Protein AF-A0A448WTN7-F1 (afdb_monomer_lite)

Structure (mmCIF, N/CA/C/O backbone):
data_AF-A0A448WTN7-F1
#
_entry.id   AF-A0A448WTN7-F1
#
loop_
_atom_site.group_PDB
_atom_site.id
_atom_site.type_symbol
_atom_site.label_atom_id
_atom_site.label_alt_id
_atom_site.label_comp_id
_atom_site.label_asym_id
_atom_site.label_entity_id
_atom_site.label_seq_id
_atom_site.pdbx_PDB_ins_code
_atom_site.Cartn_x
_atom_site.Cartn_y
_atom_site.Cartn_z
_atom_site.occupancy
_atom_site.B_iso_or_equiv
_atom_site.auth_seq_id
_atom_site.auth_comp_id
_atom_site.auth_asym_id
_atom_site.auth_atom_id
_atom_site.pdbx_PDB_model_num
ATOM 1 N N . MET A 1 1 ? -4.088 -5.164 -0.559 1.00 61.44 1 MET A N 1
ATOM 2 C CA . MET A 1 1 ? -3.353 -6.129 -1.412 1.00 61.44 1 MET A CA 1
ATOM 3 C C . MET A 1 1 ? -2.282 -6.803 -0.565 1.00 61.44 1 MET A C 1
ATOM 5 O O . MET A 1 1 ? -1.809 -6.174 0.374 1.00 61.44 1 MET A O 1
ATOM 9 N N . PRO A 1 2 ? -1.869 -8.048 -0.845 1.00 78.38 2 PRO A N 1
ATOM 10 C CA . PRO A 1 2 ? -0.736 -8.632 -0.138 1.00 78.38 2 PRO A CA 1
ATOM 11 C C . PRO A 1 2 ? 0.503 -7.759 -0.367 1.00 78.38 2 PRO A C 1
ATOM 13 O O . PRO A 1 2 ? 0.844 -7.466 -1.514 1.00 78.38 2 PRO A O 1
ATOM 16 N N . ARG A 1 3 ? 1.190 -7.350 0.709 1.00 81.94 3 ARG A N 1
ATOM 17 C CA . ARG A 1 3 ? 2.454 -6.587 0.633 1.00 81.94 3 ARG A CA 1
ATOM 18 C C . ARG A 1 3 ? 3.444 -7.256 -0.332 1.00 81.94 3 ARG A C 1
ATOM 20 O O . ARG A 1 3 ? 4.124 -6.568 -1.085 1.00 81.94 3 ARG A O 1
ATOM 27 N N . ASN A 1 4 ? 3.445 -8.588 -0.357 1.00 89.75 4 ASN A N 1
ATOM 28 C CA . ASN A 1 4 ? 4.290 -9.412 -1.216 1.00 89.75 4 ASN A CA 1
ATOM 29 C C . ASN A 1 4 ? 4.108 -9.094 -2.705 1.00 89.75 4 ASN A C 1
ATOM 31 O O . ASN A 1 4 ? 5.099 -8.979 -3.413 1.00 89.75 4 ASN A O 1
ATOM 35 N N . THR A 1 5 ? 2.876 -8.874 -3.172 1.00 91.94 5 THR A N 1
ATOM 36 C CA . THR A 1 5 ? 2.601 -8.563 -4.583 1.00 91.94 5 THR A CA 1
ATOM 37 C C . THR A 1 5 ? 3.241 -7.240 -5.001 1.00 91.94 5 THR A C 1
ATOM 39 O O . THR A 1 5 ? 3.852 -7.163 -6.062 1.00 91.94 5 THR A O 1
ATOM 42 N N . ILE A 1 6 ? 3.160 -6.210 -4.152 1.00 93.62 6 ILE A N 1
ATOM 43 C CA . ILE A 1 6 ? 3.764 -4.895 -4.423 1.00 93.62 6 ILE A CA 1
ATOM 44 C C . ILE A 1 6 ? 5.293 -5.016 -4.475 1.00 93.62 6 ILE A C 1
ATOM 46 O O . ILE A 1 6 ? 5.925 -4.467 -5.374 1.00 93.62 6 ILE A O 1
ATOM 50 N N . THR A 1 7 ? 5.892 -5.776 -3.554 1.00 93.88 7 THR A N 1
ATOM 51 C CA . THR A 1 7 ? 7.342 -6.022 -3.550 1.00 93.88 7 THR A CA 1
ATOM 52 C C . THR A 1 7 ? 7.797 -6.789 -4.794 1.00 93.88 7 THR A C 1
ATOM 54 O O . THR A 1 7 ? 8.818 -6.440 -5.383 1.00 93.88 7 THR A O 1
ATOM 57 N N . SER A 1 8 ? 7.033 -7.793 -5.234 1.00 95.81 8 SER A N 1
ATOM 58 C CA . SER A 1 8 ? 7.327 -8.535 -6.465 1.00 95.81 8 SER A CA 1
ATOM 59 C C . SER A 1 8 ? 7.270 -7.643 -7.707 1.00 95.81 8 SER A C 1
ATOM 61 O O . SER A 1 8 ? 8.149 -7.744 -8.559 1.00 95.81 8 SER A O 1
ATOM 63 N N . ILE A 1 9 ? 6.285 -6.739 -7.796 1.00 94.62 9 ILE A N 1
ATOM 64 C CA . ILE A 1 9 ? 6.190 -5.763 -8.894 1.00 94.62 9 ILE A CA 1
ATOM 65 C C . ILE A 1 9 ? 7.417 -4.846 -8.897 1.00 94.62 9 ILE A C 1
ATOM 67 O O . ILE A 1 9 ? 8.039 -4.672 -9.942 1.00 94.62 9 ILE A O 1
ATOM 71 N N . ALA A 1 10 ? 7.811 -4.310 -7.740 1.00 95.31 10 ALA A N 1
ATOM 72 C CA . ALA A 1 10 ? 8.980 -3.438 -7.637 1.00 95.31 10 ALA A CA 1
ATOM 73 C C . ALA A 1 10 ? 10.267 -4.130 -8.131 1.00 95.31 10 ALA A C 1
ATOM 75 O O . ALA A 1 10 ? 10.992 -3.573 -8.956 1.00 95.31 10 ALA A O 1
ATOM 76 N N . ALA A 1 11 ? 10.514 -5.370 -7.693 1.00 96.50 11 ALA A N 1
ATOM 77 C CA . ALA A 1 11 ? 11.683 -6.153 -8.106 1.00 96.50 11 ALA A CA 1
ATOM 78 C C . ALA A 1 11 ? 11.671 -6.492 -9.610 1.00 96.50 11 ALA A C 1
ATOM 80 O O . ALA A 1 11 ? 12.708 -6.448 -10.283 1.00 96.50 11 ALA A O 1
ATOM 81 N N . PHE A 1 12 ? 10.490 -6.794 -10.158 1.00 96.62 12 PHE A N 1
ATOM 82 C CA . PHE A 1 12 ? 10.310 -7.007 -11.592 1.00 96.62 12 PHE A CA 1
ATOM 83 C C . PHE A 1 12 ? 10.661 -5.747 -12.392 1.00 96.62 12 PHE A C 1
ATOM 85 O O . PHE A 1 12 ? 11.457 -5.821 -13.326 1.00 96.62 12 PHE A O 1
ATOM 92 N N . LEU A 1 13 ? 10.129 -4.584 -11.999 1.00 97.12 13 LEU A N 1
ATOM 93 C CA . LEU A 1 13 ? 10.391 -3.311 -12.677 1.00 97.12 13 LEU A CA 1
ATOM 94 C C . LEU A 1 13 ? 11.858 -2.883 -12.579 1.00 97.12 13 LEU A C 1
ATOM 96 O O . LEU A 1 13 ? 12.387 -2.286 -13.513 1.00 97.12 13 LEU A O 1
ATOM 100 N N . GLU A 1 14 ? 12.535 -3.191 -11.474 1.00 97.06 14 GLU A N 1
ATOM 101 C CA . GLU A 1 14 ? 13.973 -2.955 -11.341 1.00 97.06 14 GLU A CA 1
ATOM 102 C C . GLU A 1 14 ? 14.776 -3.789 -12.348 1.00 97.06 14 G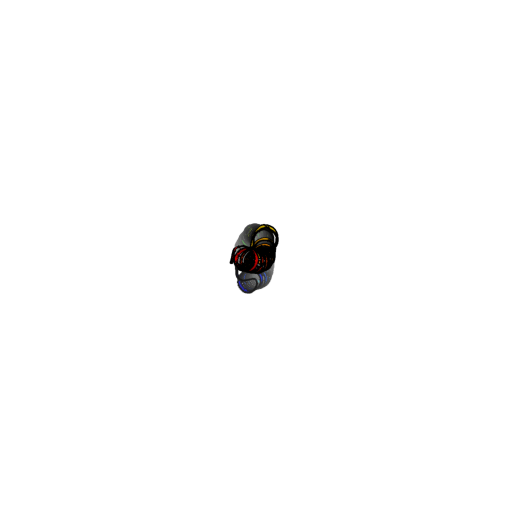LU A C 1
ATOM 104 O O . GLU A 1 14 ? 15.650 -3.270 -13.042 1.00 97.06 14 GLU A O 1
ATOM 109 N N . THR A 1 15 ? 14.447 -5.075 -12.468 1.00 97.75 15 THR A N 1
ATOM 110 C CA . THR A 1 15 ? 15.101 -5.980 -13.422 1.00 97.75 15 THR A CA 1
ATOM 111 C C . THR A 1 15 ? 14.796 -5.577 -14.865 1.00 97.75 15 THR A C 1
ATOM 113 O O . THR A 1 15 ? 15.692 -5.559 -15.707 1.00 97.75 15 THR A O 1
ATOM 116 N N . LEU A 1 16 ? 13.554 -5.182 -15.149 1.00 96.38 16 LEU A N 1
ATOM 117 C CA . LEU A 1 16 ? 13.144 -4.699 -16.464 1.00 96.38 16 LEU A CA 1
ATOM 118 C C . LEU A 1 16 ? 13.879 -3.411 -16.855 1.00 96.38 16 LEU A C 1
ATOM 120 O O . LEU A 1 16 ? 14.292 -3.277 -18.004 1.00 96.38 16 LEU A O 1
ATOM 124 N N . GLN A 1 17 ? 14.098 -2.492 -15.909 1.00 97.75 17 GLN A N 1
ATOM 125 C CA . GLN A 1 17 ? 14.881 -1.283 -16.164 1.00 97.75 17 GLN A CA 1
ATOM 126 C C . GLN A 1 17 ? 16.343 -1.615 -16.487 1.00 97.75 17 GLN A C 1
ATOM 128 O O . GLN A 1 17 ? 16.878 -1.071 -17.444 1.00 97.75 17 GLN A O 1
ATOM 133 N N . LYS A 1 18 ? 16.960 -2.574 -15.781 1.00 97.00 18 LYS A N 1
ATOM 134 C CA . LYS A 1 18 ? 18.320 -3.045 -16.113 1.00 97.00 18 LYS A CA 1
ATOM 135 C C . LYS A 1 18 ? 18.397 -3.580 -17.547 1.00 97.00 18 LYS A C 1
ATOM 137 O O . LYS A 1 18 ? 19.352 -3.292 -18.262 1.00 97.00 18 LYS A O 1
ATOM 142 N N . LEU A 1 19 ? 17.379 -4.322 -17.992 1.00 95.06 19 LEU A N 1
ATOM 143 C CA . LEU A 1 19 ? 17.287 -4.788 -19.382 1.00 95.06 19 LEU A CA 1
ATOM 144 C C . LEU A 1 19 ? 17.098 -3.630 -20.373 1.00 95.06 19 LEU A C 1
ATOM 146 O O . LEU A 1 19 ? 17.703 -3.644 -21.444 1.00 95.06 19 LEU A O 1
ATOM 150 N N . ALA A 1 20 ? 16.294 -2.626 -20.015 1.00 95.75 20 ALA A N 1
ATOM 151 C CA . ALA A 1 20 ? 16.097 -1.428 -20.828 1.00 95.75 20 ALA A CA 1
ATOM 152 C C . ALA A 1 20 ? 17.413 -0.660 -21.027 1.00 95.75 20 ALA A C 1
ATOM 154 O O . ALA A 1 20 ? 17.716 -0.243 -22.145 1.00 95.75 20 ALA A O 1
ATOM 155 N N . ASP A 1 21 ? 18.219 -0.542 -19.971 1.00 95.19 21 ASP A N 1
ATOM 156 C CA . ASP A 1 21 ? 19.516 0.135 -20.004 1.00 95.19 21 ASP A CA 1
ATOM 157 C C . ASP A 1 21 ? 20.520 -0.628 -20.888 1.00 95.19 21 ASP A C 1
ATOM 159 O O . ASP A 1 21 ? 21.212 -0.023 -21.708 1.00 95.19 21 ASP A O 1
ATOM 163 N N . ILE A 1 22 ? 20.545 -1.967 -20.812 1.00 94.81 22 ILE A N 1
ATOM 164 C CA . ILE A 1 22 ? 21.365 -2.810 -21.704 1.00 94.81 22 ILE A CA 1
ATOM 165 C C . ILE A 1 22 ? 20.945 -2.626 -23.168 1.00 94.81 22 ILE A C 1
ATOM 167 O O . ILE A 1 22 ? 21.799 -2.443 -24.036 1.00 94.81 22 ILE A O 1
ATOM 171 N N . ALA A 1 23 ? 19.639 -2.644 -23.453 1.00 93.25 23 ALA A N 1
ATOM 172 C CA . ALA A 1 23 ? 19.117 -2.437 -24.804 1.00 93.25 23 ALA A CA 1
ATOM 173 C C . ALA A 1 23 ? 19.443 -1.030 -25.336 1.00 93.25 23 ALA A C 1
ATOM 175 O O . ALA A 1 23 ? 19.744 -0.871 -26.518 1.00 93.25 23 ALA A O 1
ATOM 176 N N . HIS A 1 24 ? 19.438 -0.021 -24.461 1.00 91.38 24 HIS A N 1
ATOM 177 C CA . HIS A 1 24 ? 19.789 1.352 -24.808 1.00 91.38 24 HIS A CA 1
ATOM 178 C C . HIS A 1 24 ? 21.274 1.521 -25.167 1.00 91.38 24 HIS A C 1
ATOM 180 O O . HIS A 1 24 ? 21.595 2.274 -26.086 1.00 91.38 24 HIS A O 1
ATOM 186 N N . CYS A 1 25 ? 22.162 0.810 -24.465 1.00 88.06 25 CYS A N 1
ATOM 187 C CA . CYS A 1 25 ? 23.612 0.833 -24.683 1.00 88.06 25 CYS A CA 1
ATOM 188 C C . CYS A 1 25 ? 24.091 -0.089 -25.824 1.00 88.06 25 CYS A C 1
ATOM 190 O O . CYS A 1 25 ? 25.270 -0.056 -26.177 1.00 88.06 25 CYS A O 1
ATOM 192 N N . GLY A 1 26 ? 23.213 -0.929 -26.383 1.00 79.38 26 GLY A N 1
ATOM 193 C CA . GLY A 1 26 ? 23.532 -1.840 -27.485 1.00 79.38 26 GLY A CA 1
ATOM 194 C C . GLY A 1 26 ? 23.644 -1.157 -28.856 1.00 79.38 26 GLY A C 1
ATOM 195 O O . GLY A 1 26 ? 23.475 0.052 -29.006 1.00 79.38 26 GLY A O 1
ATOM 196 N N . HIS A 1 27 ? 23.914 -1.954 -29.895 1.00 77.44 27 HIS A N 1
ATOM 197 C CA . HIS A 1 27 ? 23.939 -1.511 -31.296 1.00 77.44 27 HIS A CA 1
ATOM 198 C C . HIS A 1 27 ? 22.644 -0.763 -31.681 1.00 77.44 27 HIS A C 1
ATOM 200 O O . HIS A 1 27 ? 21.572 -1.058 -31.147 1.00 77.44 27 HIS A O 1
ATOM 206 N N . SER A 1 28 ? 22.724 0.163 -32.645 1.00 73.25 28 SER A N 1
ATOM 207 C CA . SER A 1 28 ? 21.665 1.138 -32.982 1.00 73.25 28 SER A CA 1
ATOM 208 C C . SER A 1 28 ? 20.250 0.561 -33.147 1.00 73.25 28 SER A C 1
ATOM 210 O O . SER A 1 28 ? 19.285 1.246 -32.817 1.00 73.25 28 SER A O 1
ATOM 212 N N . GLY A 1 29 ? 20.110 -0.697 -33.579 1.00 84.38 29 GLY A N 1
ATOM 213 C CA . GLY A 1 29 ? 18.817 -1.374 -33.737 1.00 84.38 29 GLY A CA 1
ATOM 214 C C . GLY A 1 29 ? 18.029 -1.632 -32.442 1.00 84.38 29 GLY A C 1
ATOM 215 O O . GLY A 1 29 ? 16.813 -1.777 -32.507 1.00 84.38 29 GLY A O 1
ATOM 216 N N . LEU A 1 30 ? 18.674 -1.663 -31.268 1.00 90.19 30 LEU A N 1
ATOM 217 C CA . LEU A 1 30 ? 18.008 -1.923 -29.977 1.00 90.19 30 LEU A CA 1
ATOM 218 C C . LEU A 1 30 ? 17.748 -0.657 -29.149 1.00 90.19 30 LEU A C 1
ATOM 220 O O . LEU A 1 30 ? 16.998 -0.698 -28.171 1.00 90.19 30 LEU A O 1
ATOM 224 N N . LYS A 1 31 ? 18.310 0.485 -29.557 1.00 93.06 31 LYS A N 1
ATOM 225 C CA . LYS A 1 31 ? 18.234 1.731 -28.788 1.00 93.06 31 LYS A CA 1
ATOM 226 C C . LYS A 1 31 ? 16.795 2.206 -28.571 1.00 93.06 31 LYS A C 1
ATOM 228 O O . LYS A 1 31 ? 16.426 2.557 -27.450 1.00 93.06 31 LYS A O 1
ATOM 233 N N . GLU A 1 32 ? 15.975 2.180 -29.623 1.00 93.31 32 GLU A N 1
ATOM 234 C CA . GLU A 1 32 ? 14.557 2.573 -29.565 1.00 93.31 32 GLU A CA 1
ATOM 235 C C . GLU A 1 32 ? 13.718 1.625 -28.695 1.00 93.31 32 GLU A C 1
ATOM 237 O O . GLU A 1 32 ? 12.799 2.060 -27.990 1.00 93.31 32 GLU A O 1
ATOM 242 N N . LEU A 1 33 ? 14.073 0.335 -28.675 1.00 93.62 33 LEU A N 1
ATOM 243 C CA . LEU A 1 33 ? 13.466 -0.635 -27.768 1.00 93.62 33 LEU A CA 1
ATOM 244 C C . LEU A 1 33 ? 13.789 -0.279 -26.313 1.00 93.62 33 LEU A C 1
ATOM 246 O O . LEU A 1 33 ? 12.871 -0.179 -25.502 1.00 93.62 33 LEU A O 1
ATOM 250 N N . GLY A 1 34 ? 15.059 -0.004 -25.995 1.00 95.31 34 GLY A N 1
ATOM 251 C CA . GLY A 1 34 ? 15.476 0.424 -24.655 1.00 95.31 34 GLY A CA 1
ATOM 252 C C . GLY A 1 34 ? 14.753 1.691 -24.184 1.00 95.31 34 GLY A C 1
ATOM 253 O O . GLY A 1 34 ? 14.232 1.731 -23.071 1.00 95.31 34 GLY A O 1
ATOM 254 N N . ILE A 1 35 ? 14.614 2.699 -25.054 1.00 95.12 35 ILE A N 1
ATOM 255 C CA . ILE A 1 35 ? 13.853 3.928 -24.750 1.00 95.12 35 ILE A CA 1
ATOM 256 C C . ILE A 1 35 ? 12.384 3.602 -24.443 1.00 95.12 35 ILE A C 1
ATOM 258 O O . ILE A 1 35 ? 11.821 4.110 -23.468 1.00 95.12 35 ILE A O 1
ATOM 262 N N . SER A 1 36 ? 11.759 2.749 -25.255 1.00 96.31 36 SER A N 1
ATOM 263 C CA . SER A 1 36 ? 10.364 2.334 -25.070 1.00 96.31 36 SER A CA 1
ATOM 264 C C . SER A 1 36 ? 10.164 1.561 -23.763 1.00 96.31 36 SER A C 1
ATOM 266 O O . SER A 1 36 ? 9.205 1.818 -23.034 1.00 96.31 36 SER A O 1
ATOM 268 N N . MET A 1 37 ? 11.102 0.676 -23.420 1.00 96.12 37 MET A N 1
ATOM 269 C CA . MET A 1 37 ? 11.098 -0.069 -22.160 1.00 96.12 37 MET A CA 1
ATOM 270 C C . MET A 1 37 ? 11.263 0.855 -20.948 1.00 96.12 37 MET A C 1
ATOM 272 O O . MET A 1 37 ? 10.509 0.727 -19.989 1.00 96.12 37 MET A O 1
ATOM 276 N N . THR A 1 38 ? 12.160 1.844 -20.999 1.00 96.94 38 THR A N 1
ATOM 277 C CA . THR A 1 38 ? 12.313 2.835 -19.917 1.00 96.94 38 THR A CA 1
ATOM 278 C C . THR A 1 38 ? 11.029 3.640 -19.694 1.00 96.94 38 THR A C 1
ATOM 280 O O . THR A 1 38 ? 10.621 3.865 -18.552 1.00 96.94 38 THR A O 1
ATOM 283 N N . ARG A 1 39 ? 10.328 4.035 -20.769 1.00 97.25 39 ARG A N 1
ATOM 284 C CA . ARG A 1 39 ? 9.017 4.706 -20.657 1.00 97.25 39 ARG A CA 1
ATOM 285 C C . ARG A 1 39 ? 7.971 3.804 -20.000 1.00 97.25 39 ARG A C 1
ATOM 287 O O . ARG A 1 39 ? 7.210 4.277 -19.154 1.00 97.25 39 ARG A O 1
ATOM 294 N N . LEU A 1 40 ? 7.949 2.520 -20.362 1.00 96.38 40 LEU A N 1
ATOM 295 C CA . LEU A 1 40 ? 7.086 1.527 -19.724 1.00 96.38 40 LEU A CA 1
ATOM 296 C C . LEU A 1 40 ? 7.401 1.411 -18.225 1.00 96.38 40 LEU A C 1
ATOM 298 O O . LEU A 1 40 ? 6.492 1.549 -17.411 1.00 96.38 40 LEU A O 1
ATOM 302 N N . CYS A 1 41 ? 8.674 1.257 -17.850 1.00 97.06 41 CYS A N 1
ATOM 303 C CA . CYS A 1 41 ? 9.105 1.192 -16.452 1.00 97.06 41 CYS A CA 1
ATOM 304 C C . CYS A 1 41 ? 8.647 2.414 -15.646 1.00 97.06 41 CYS A C 1
ATOM 306 O O . CYS A 1 41 ? 8.130 2.263 -14.540 1.00 97.06 41 CYS A O 1
ATOM 308 N N . LEU A 1 42 ? 8.786 3.624 -16.195 1.00 96.06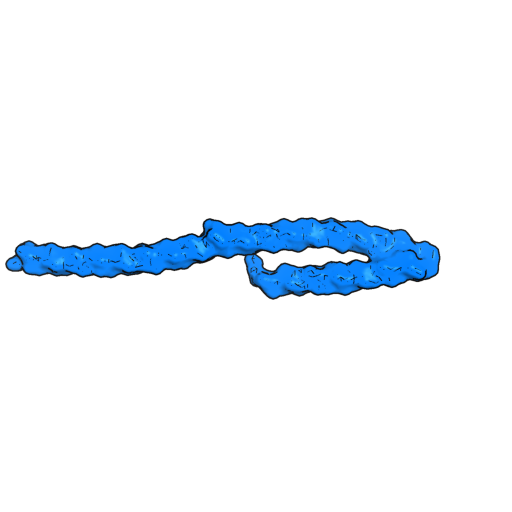 42 LEU A N 1
ATOM 309 C CA . LEU A 1 42 ? 8.350 4.849 -15.522 1.00 96.06 42 LEU A CA 1
ATOM 310 C C . LEU A 1 42 ? 6.831 4.865 -15.283 1.00 96.06 42 LEU A C 1
ATOM 312 O O . LEU A 1 42 ? 6.372 5.200 -14.188 1.00 96.06 42 LEU A O 1
ATOM 316 N N . ARG A 1 43 ? 6.046 4.459 -16.288 1.00 96.69 43 ARG A N 1
ATOM 317 C CA . ARG A 1 43 ? 4.584 4.356 -16.182 1.00 96.69 43 ARG A CA 1
ATOM 318 C C . ARG A 1 43 ? 4.167 3.340 -15.118 1.00 96.69 43 ARG A C 1
ATOM 320 O O . ARG A 1 43 ? 3.324 3.655 -14.273 1.00 96.69 43 ARG A O 1
ATOM 327 N N . GLU A 1 44 ? 4.767 2.153 -15.137 1.00 96.25 44 GLU A N 1
ATOM 328 C CA . GLU A 1 44 ? 4.446 1.077 -14.196 1.00 96.25 44 GLU A CA 1
ATOM 329 C C . GLU A 1 44 ? 4.887 1.406 -12.761 1.00 96.25 44 GLU A C 1
ATOM 331 O O . GLU A 1 44 ? 4.160 1.100 -11.819 1.00 96.25 44 GLU A O 1
ATOM 336 N N . ARG A 1 45 ? 5.990 2.144 -12.561 1.00 96.31 45 ARG A N 1
ATOM 337 C CA . ARG A 1 45 ? 6.370 2.684 -11.236 1.00 96.31 45 ARG A CA 1
ATOM 338 C C . ARG A 1 45 ? 5.338 3.669 -10.685 1.00 96.31 45 ARG A C 1
ATOM 340 O O . ARG A 1 45 ? 5.072 3.702 -9.481 1.00 96.31 45 ARG A O 1
ATOM 347 N N . GLY A 1 46 ? 4.711 4.457 -11.558 1.00 95.94 46 GLY A N 1
ATOM 348 C CA . GLY A 1 46 ? 3.589 5.312 -11.175 1.00 95.94 46 GLY A CA 1
ATOM 349 C C . GLY A 1 46 ? 2.377 4.500 -10.703 1.00 95.94 46 GLY A C 1
ATOM 350 O O . GLY A 1 46 ? 1.716 4.872 -9.732 1.00 95.94 46 GLY A O 1
ATOM 351 N N . PHE A 1 47 ? 2.093 3.372 -11.358 1.00 93.94 47 PHE A N 1
ATOM 352 C CA . PHE A 1 47 ? 1.048 2.441 -10.928 1.00 93.94 47 PHE A CA 1
ATOM 353 C C . PHE A 1 47 ? 1.392 1.748 -9.601 1.00 93.94 47 PHE A C 1
ATOM 355 O O . PHE A 1 47 ? 0.561 1.745 -8.693 1.00 93.94 47 PHE A O 1
ATOM 362 N N . GLU A 1 48 ? 2.624 1.256 -9.444 1.00 95.44 48 GLU A N 1
ATOM 363 C CA . GLU A 1 48 ? 3.126 0.666 -8.197 1.00 95.44 48 GLU A CA 1
ATOM 364 C C . GLU A 1 48 ? 2.970 1.636 -7.015 1.00 95.44 48 GLU A C 1
ATOM 366 O O . GLU A 1 48 ? 2.458 1.262 -5.961 1.00 95.44 48 GLU A O 1
ATOM 371 N N . THR A 1 49 ? 3.334 2.907 -7.206 1.00 95.88 49 THR A N 1
ATOM 372 C CA . THR A 1 49 ? 3.204 3.948 -6.174 1.00 95.88 49 THR A CA 1
ATOM 373 C C . THR A 1 49 ? 1.750 4.128 -5.734 1.00 95.88 49 THR A C 1
ATOM 375 O O . THR A 1 49 ? 1.461 4.161 -4.536 1.00 95.88 49 THR A O 1
ATOM 378 N N . ARG A 1 50 ? 0.808 4.184 -6.688 1.00 95.94 50 ARG A N 1
ATOM 379 C CA . ARG A 1 50 ? -0.630 4.274 -6.384 1.00 95.94 50 ARG A CA 1
ATOM 380 C C . ARG A 1 50 ? -1.139 3.040 -5.642 1.00 95.94 50 ARG A C 1
ATOM 382 O O . ARG A 1 50 ? -1.908 3.188 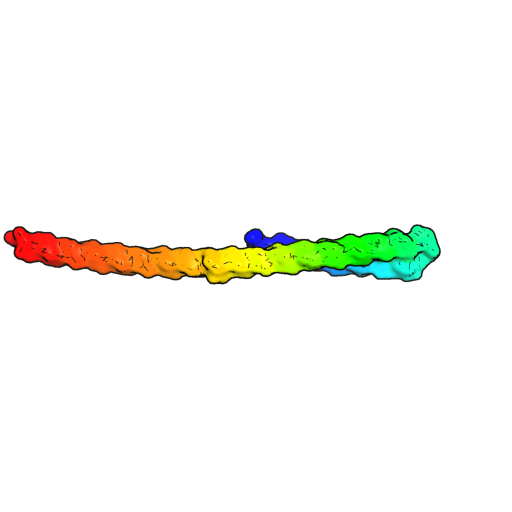-4.696 1.00 95.94 50 ARG A O 1
ATOM 389 N N . LEU A 1 51 ? -0.687 1.841 -6.016 1.00 95.06 51 LEU A N 1
ATOM 390 C CA . LEU A 1 51 ? -1.012 0.608 -5.290 1.00 95.06 51 LEU A CA 1
ATOM 391 C C . LEU A 1 51 ? -0.490 0.637 -3.853 1.00 95.06 51 LEU A C 1
ATOM 393 O O . LEU A 1 51 ? -1.196 0.230 -2.930 1.00 95.06 51 LEU A O 1
ATOM 397 N N . ARG A 1 52 ? 0.734 1.130 -3.657 1.00 95.19 52 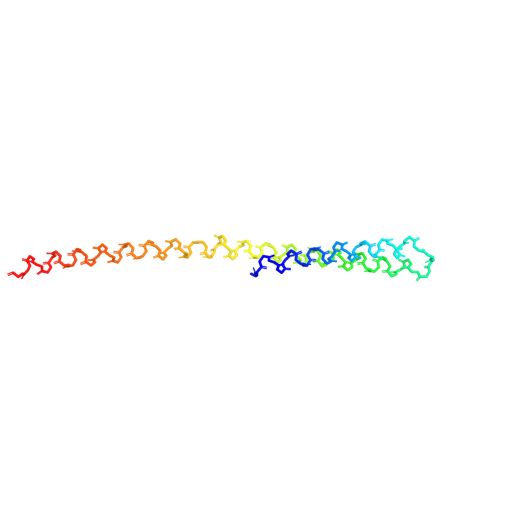ARG A N 1
ATOM 398 C CA . ARG A 1 52 ? 1.370 1.239 -2.343 1.00 95.19 52 ARG A CA 1
ATOM 399 C C . ARG A 1 52 ? 0.603 2.215 -1.441 1.00 95.19 52 ARG A C 1
ATOM 401 O O . ARG A 1 52 ? 0.288 1.856 -0.308 1.00 95.19 52 ARG A O 1
ATOM 408 N N . ALA A 1 53 ? 0.204 3.372 -1.973 1.00 96.06 53 ALA A N 1
ATOM 409 C CA . ALA A 1 53 ? -0.643 4.342 -1.273 1.00 96.06 53 ALA A CA 1
ATOM 410 C C . ALA A 1 53 ? -2.029 3.769 -0.931 1.00 96.06 53 ALA A C 1
ATOM 412 O O . ALA A 1 53 ? -2.455 3.828 0.220 1.00 96.06 53 ALA A O 1
ATOM 413 N N . PHE A 1 54 ? -2.702 3.140 -1.899 1.00 95.19 54 PHE A N 1
ATOM 414 C CA . PHE A 1 54 ? -3.989 2.477 -1.673 1.00 95.19 54 PHE A CA 1
ATOM 415 C C . PHE A 1 54 ? -3.903 1.410 -0.577 1.00 95.19 54 PHE A C 1
ATOM 417 O O . PHE A 1 54 ? -4.773 1.327 0.287 1.00 95.19 54 PHE A O 1
ATOM 424 N N . ASN A 1 55 ? -2.833 0.613 -0.577 1.00 94.75 55 ASN A N 1
ATOM 425 C CA . ASN A 1 55 ? -2.622 -0.400 0.445 1.00 94.75 55 ASN A CA 1
ATOM 426 C C . ASN A 1 55 ? -2.400 0.202 1.841 1.00 94.75 55 ASN A C 1
ATOM 428 O O . ASN A 1 55 ? -2.900 -0.362 2.812 1.00 94.75 55 ASN A O 1
ATOM 432 N N . SER A 1 56 ? -1.688 1.330 1.943 1.00 95.19 56 SER A N 1
ATOM 433 C CA . SER A 1 56 ? -1.545 2.063 3.211 1.00 95.19 56 SER A CA 1
ATOM 434 C C . SER A 1 56 ? -2.893 2.592 3.687 1.00 95.19 56 SER A C 1
ATOM 436 O O . SER A 1 56 ? -3.280 2.329 4.816 1.00 95.19 56 SER A O 1
ATOM 438 N N . HIS A 1 57 ? -3.673 3.237 2.813 1.00 96.25 57 HIS A N 1
ATOM 439 C CA . HIS A 1 57 ? -5.001 3.739 3.176 1.00 96.25 57 HIS A CA 1
ATOM 440 C C . HIS A 1 57 ? -5.954 2.625 3.626 1.00 96.25 57 HIS A C 1
ATOM 442 O O . HIS A 1 57 ? -6.699 2.813 4.581 1.00 96.25 57 HIS A O 1
ATOM 448 N N . LEU A 1 58 ? -5.919 1.453 2.985 1.00 95.50 58 LEU A N 1
ATOM 449 C CA . LEU A 1 58 ? -6.701 0.297 3.434 1.00 95.50 58 LEU A CA 1
ATOM 450 C C . LEU A 1 58 ? -6.250 -0.223 4.802 1.00 95.50 58 LEU A C 1
ATOM 452 O O . LEU A 1 58 ? -7.086 -0.605 5.616 1.00 95.50 58 LEU A O 1
ATOM 456 N N . SER A 1 59 ? -4.941 -0.272 5.047 1.00 94.81 59 SER A N 1
ATOM 457 C CA . SER A 1 59 ? -4.383 -0.706 6.329 1.00 94.81 59 SER A CA 1
ATOM 458 C C . SER A 1 59 ? -4.766 0.267 7.442 1.00 94.81 59 SER A C 1
ATOM 460 O O . SER A 1 59 ? -5.449 -0.100 8.398 1.00 94.81 59 SER A O 1
ATOM 462 N N . ASP A 1 60 ? -4.376 1.523 7.272 1.00 95.62 60 ASP A N 1
ATOM 463 C CA . ASP A 1 60 ? -4.341 2.512 8.343 1.00 95.62 60 ASP A CA 1
ATOM 464 C C . ASP A 1 60 ? -5.690 3.227 8.483 1.00 95.62 60 ASP A C 1
ATOM 466 O O . ASP A 1 60 ? -6.077 3.630 9.575 1.00 95.62 60 ASP A O 1
ATOM 470 N N . GLY A 1 61 ? -6.434 3.351 7.381 1.00 95.81 61 GLY A N 1
ATOM 471 C CA . GLY A 1 61 ? -7.744 3.998 7.348 1.00 95.81 61 GLY A CA 1
ATOM 472 C C . GLY A 1 61 ? -8.927 3.055 7.558 1.00 95.81 61 GLY A C 1
ATOM 473 O O . GLY A 1 61 ? -10.028 3.534 7.819 1.00 95.81 61 GLY A O 1
ATOM 474 N N . LEU A 1 62 ? -8.738 1.733 7.452 1.00 95.75 62 LEU A N 1
ATOM 475 C CA . LEU A 1 62 ? -9.837 0.772 7.588 1.00 95.75 62 LEU A CA 1
ATOM 476 C C . L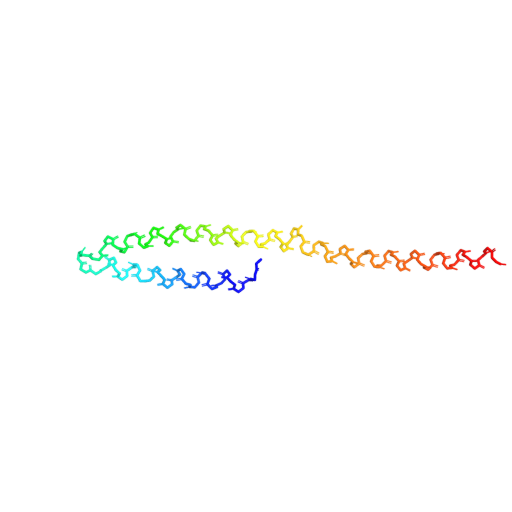EU A 1 62 ? -9.487 -0.432 8.462 1.00 95.75 62 LEU A C 1
ATOM 478 O O . LEU A 1 62 ? -10.165 -0.658 9.461 1.00 95.75 62 LEU A O 1
ATOM 482 N N . ALA A 1 63 ? -8.461 -1.210 8.110 1.00 96.19 63 ALA A N 1
ATOM 483 C CA . ALA A 1 63 ? -8.191 -2.485 8.774 1.00 96.19 63 ALA A CA 1
ATOM 484 C C . ALA A 1 63 ? -7.828 -2.315 10.257 1.00 96.19 63 ALA A C 1
ATOM 486 O O . ALA A 1 63 ? -8.416 -2.985 11.107 1.00 96.19 63 ALA A O 1
ATOM 487 N N . VAL A 1 64 ? -6.900 -1.405 10.566 1.00 96.62 64 VAL A N 1
ATOM 488 C CA . VAL A 1 64 ? -6.482 -1.112 11.945 1.00 96.62 64 VAL A CA 1
ATOM 489 C C . VAL A 1 64 ? -7.627 -0.485 12.756 1.00 96.62 64 VAL A C 1
ATOM 491 O O . VAL A 1 64 ? -7.998 -1.077 13.771 1.00 96.62 64 VAL A O 1
ATOM 494 N N . PRO A 1 65 ? -8.288 0.605 12.303 1.00 97.94 65 PRO A N 1
ATOM 495 C CA . PRO A 1 65 ? -9.419 1.177 13.034 1.00 97.94 65 PRO A CA 1
ATOM 496 C C . PRO A 1 65 ? -10.546 0.177 13.304 1.00 97.94 65 PRO A C 1
ATOM 498 O O . PRO A 1 65 ? -11.128 0.172 14.387 1.00 97.94 65 PRO A O 1
ATOM 501 N N . LEU A 1 66 ? -10.865 -0.687 12.336 1.00 98.06 66 LEU A N 1
ATOM 502 C CA . LEU A 1 66 ? -11.909 -1.694 12.507 1.00 98.06 66 LEU A CA 1
ATOM 503 C C . LEU A 1 66 ? -11.516 -2.743 13.554 1.00 98.06 66 LEU A C 1
ATOM 505 O O . LEU A 1 66 ? -12.353 -3.122 14.373 1.00 98.06 66 LEU A O 1
ATOM 509 N N . ALA A 1 67 ? -10.259 -3.196 13.556 1.00 97.56 67 ALA A N 1
ATOM 510 C CA . ALA A 1 67 ? -9.761 -4.134 14.558 1.00 97.56 67 ALA A CA 1
ATOM 511 C C . ALA A 1 67 ? -9.863 -3.550 15.978 1.00 97.56 67 ALA A C 1
ATOM 513 O O . ALA A 1 67 ? -10.361 -4.225 16.885 1.00 97.56 67 ALA A O 1
ATOM 514 N N . ASP A 1 68 ? -9.486 -2.282 16.149 1.00 98.06 68 ASP A N 1
ATOM 515 C CA . ASP A 1 68 ? -9.583 -1.579 17.431 1.00 98.06 68 ASP A CA 1
ATOM 516 C C . ASP A 1 68 ? -11.041 -1.442 17.891 1.00 98.06 68 ASP A C 1
ATOM 518 O O . ASP A 1 68 ? -11.374 -1.769 19.036 1.00 98.06 68 ASP A O 1
ATOM 522 N N . ARG A 1 69 ? -11.944 -1.049 16.980 1.00 98.25 69 ARG A N 1
ATOM 523 C CA . ARG A 1 69 ? -13.385 -0.949 17.267 1.00 98.25 69 ARG A CA 1
ATOM 524 C C . ARG A 1 69 ? -13.996 -2.282 17.678 1.00 98.25 69 ARG A C 1
ATOM 526 O O . ARG A 1 69 ? -14.809 -2.316 18.596 1.00 98.25 69 ARG A O 1
ATOM 533 N N . VAL A 1 70 ? -13.581 -3.393 17.071 1.00 98.31 70 VAL A N 1
ATOM 534 C CA . VAL A 1 70 ? -14.055 -4.730 17.467 1.00 98.31 70 VAL A CA 1
ATOM 535 C C . VAL A 1 70 ? -13.656 -5.064 18.908 1.00 98.31 70 VAL A C 1
ATOM 537 O O . VAL A 1 70 ? -14.457 -5.642 19.647 1.00 98.31 70 VAL A O 1
ATOM 540 N N . ILE A 1 71 ? -12.440 -4.710 19.332 1.00 98.06 71 ILE A N 1
ATOM 541 C CA . ILE A 1 71 ? -11.982 -4.930 20.713 1.00 98.06 71 ILE A CA 1
ATOM 542 C C . ILE A 1 71 ? -12.789 -4.066 21.688 1.00 98.06 71 ILE A C 1
ATOM 544 O O . ILE A 1 71 ? -13.240 -4.561 22.725 1.00 98.06 71 ILE A O 1
ATOM 548 N N . GLU A 1 72 ? -13.000 -2.797 21.344 1.00 98.31 72 GLU A N 1
ATOM 549 C CA . GLU A 1 72 ? -13.813 -1.869 22.128 1.00 98.31 72 GLU A CA 1
ATOM 550 C C . GLU A 1 72 ? -15.246 -2.389 22.293 1.00 98.31 72 GLU A C 1
ATOM 552 O O . GLU A 1 72 ? -15.723 -2.531 23.417 1.00 98.31 72 GLU A O 1
ATOM 557 N N . TRP A 1 73 ? -15.911 -2.770 21.200 1.00 98.38 73 TRP A N 1
ATOM 558 C CA . TRP A 1 73 ? -17.283 -3.279 21.240 1.00 98.38 73 TRP A CA 1
ATOM 559 C C . TRP A 1 73 ? -17.421 -4.551 22.067 1.00 98.38 73 TRP A C 1
ATOM 561 O O . TRP A 1 73 ? -18.386 -4.686 22.820 1.00 98.38 73 TRP A O 1
ATOM 571 N N . LYS A 1 74 ? -16.446 -5.466 21.998 1.00 98.31 74 LYS A N 1
ATOM 572 C CA . LYS A 1 74 ? -16.424 -6.655 22.866 1.00 98.31 74 LYS A CA 1
ATOM 573 C C . LYS A 1 74 ? -16.368 -6.277 24.345 1.00 98.31 74 LYS A C 1
ATOM 575 O O . LYS A 1 74 ? -17.075 -6.879 25.157 1.00 98.31 74 LYS A O 1
ATOM 580 N N . ARG A 1 75 ? -15.555 -5.275 24.700 1.00 98.12 75 ARG A N 1
ATOM 581 C CA . ARG A 1 75 ? -15.460 -4.768 26.076 1.00 98.12 75 ARG A CA 1
ATOM 582 C C . ARG A 1 75 ? -16.775 -4.131 26.520 1.00 98.12 75 ARG A C 1
ATOM 584 O O . ARG A 1 75 ? -17.276 -4.498 27.579 1.00 98.12 75 ARG A O 1
ATOM 591 N N . SER A 1 76 ? -17.344 -3.248 25.702 1.00 98.12 76 SER A N 1
ATOM 592 C CA . SER A 1 76 ? -18.608 -2.567 26.001 1.00 98.12 76 SER A CA 1
ATOM 593 C C . SER A 1 76 ? -19.762 -3.556 26.162 1.00 98.12 76 SER A C 1
ATOM 595 O O . SER A 1 76 ? -20.512 -3.469 27.128 1.00 98.12 76 SER A O 1
ATOM 597 N N . THR A 1 77 ? -19.852 -4.560 25.286 1.00 98.19 77 THR A N 1
ATOM 598 C CA . THR A 1 77 ? -20.868 -5.625 25.381 1.00 98.19 77 THR A CA 1
ATOM 599 C C . THR A 1 77 ? -20.718 -6.414 26.683 1.00 98.19 77 THR A C 1
ATOM 601 O O . THR A 1 77 ? -21.683 -6.592 27.418 1.00 98.19 77 THR A O 1
ATOM 604 N N . SER A 1 78 ? -19.486 -6.800 27.038 1.00 97.75 78 SER A N 1
ATOM 605 C CA . SER A 1 78 ? -19.213 -7.532 28.285 1.00 97.75 78 SER A CA 1
ATOM 606 C C . SER A 1 78 ? -19.551 -6.719 29.539 1.00 97.75 78 SER A C 1
ATOM 608 O O . SER A 1 78 ? -19.926 -7.283 30.567 1.00 97.75 78 SER A O 1
ATOM 610 N N . GLN A 1 79 ? -19.374 -5.396 29.490 1.00 97.50 79 GLN A N 1
ATOM 611 C CA . GLN A 1 79 ? -19.754 -4.504 30.581 1.00 97.50 79 GLN A CA 1
ATOM 612 C C . GLN A 1 79 ? -21.278 -4.423 30.719 1.00 97.50 79 GLN A C 1
ATOM 614 O O . GLN A 1 79 ? -21.786 -4.620 31.823 1.00 97.50 79 GLN A O 1
ATOM 619 N N . LEU A 1 80 ? -21.989 -4.208 29.609 1.00 97.62 80 LEU A N 1
ATOM 620 C CA . LEU A 1 80 ? -23.452 -4.174 29.586 1.00 97.62 80 LEU A CA 1
ATOM 621 C C . LEU A 1 80 ? -24.046 -5.472 30.147 1.00 97.62 80 LEU A C 1
ATOM 623 O O . LEU A 1 80 ? -24.910 -5.419 31.016 1.00 97.62 80 LEU A O 1
ATOM 627 N N . ASP A 1 81 ? -23.524 -6.638 29.757 1.00 97.31 81 ASP A N 1
ATOM 628 C CA . ASP A 1 81 ? -23.984 -7.934 30.279 1.00 97.31 81 ASP A CA 1
ATOM 629 C C . ASP A 1 81 ? -23.849 -8.051 31.808 1.00 97.31 81 ASP A C 1
ATOM 631 O O . ASP A 1 81 ? -24.722 -8.605 32.493 1.00 97.31 81 ASP A O 1
ATOM 635 N N . ARG A 1 82 ? -22.759 -7.516 32.374 1.00 97.19 82 ARG A N 1
ATOM 636 C CA . ARG A 1 82 ? -22.537 -7.494 33.829 1.00 97.19 82 ARG A CA 1
ATOM 637 C C . ARG A 1 82 ? -23.521 -6.564 34.528 1.00 97.19 82 ARG A C 1
ATOM 639 O O . ARG A 1 82 ? -24.065 -6.940 35.567 1.00 97.19 82 ARG A O 1
ATOM 646 N N . GLU A 1 83 ? -23.752 -5.380 33.968 1.00 96.50 83 GLU A N 1
ATOM 647 C CA . GLU A 1 83 ? -24.706 -4.400 34.493 1.00 96.50 83 GLU A CA 1
ATOM 648 C C . GLU A 1 83 ? -26.136 -4.955 34.455 1.00 96.50 83 GLU A C 1
ATOM 650 O O . GLU A 1 83 ? -26.792 -5.008 35.496 1.00 96.50 83 GLU A O 1
ATOM 655 N N . PHE A 1 84 ? -26.573 -5.510 33.320 1.00 95.44 84 PHE A N 1
ATOM 656 C CA . PHE A 1 84 ? -27.876 -6.169 33.194 1.00 95.44 84 PHE A CA 1
ATOM 657 C C . PHE A 1 84 ? -28.044 -7.327 34.181 1.00 95.44 84 PHE A C 1
ATOM 659 O O . PHE A 1 84 ? -29.091 -7.464 34.815 1.00 95.44 84 PHE A O 1
ATOM 666 N N . THR A 1 85 ? -27.012 -8.155 34.367 1.00 95.62 85 THR A N 1
ATOM 667 C CA . THR A 1 85 ? -27.059 -9.253 35.344 1.00 95.62 85 THR A CA 1
ATOM 668 C C . THR A 1 85 ? -27.210 -8.738 36.775 1.00 95.62 85 THR A C 1
ATOM 670 O O . THR A 1 85 ? -27.925 -9.353 37.569 1.00 95.62 85 THR A O 1
ATOM 673 N N . LYS A 1 86 ? -26.552 -7.624 37.112 1.00 94.44 86 LYS A N 1
ATOM 674 C CA . LYS A 1 86 ? -26.627 -7.000 38.436 1.00 94.44 86 LYS A CA 1
ATOM 675 C C . LYS A 1 86 ? -28.007 -6.400 38.698 1.00 94.44 86 LYS A C 1
ATOM 677 O O . LYS A 1 86 ? -28.565 -6.664 39.759 1.00 94.44 86 LYS A O 1
ATOM 682 N N . GLU A 1 87 ? -28.566 -5.655 37.745 1.00 92.38 87 GLU A N 1
ATOM 683 C CA . GLU A 1 87 ? -29.905 -5.067 37.891 1.00 92.38 87 GLU A CA 1
ATOM 684 C C . GLU A 1 87 ? -30.995 -6.140 37.948 1.00 92.38 87 GLU A C 1
ATOM 686 O O . GLU A 1 87 ? -31.848 -6.104 38.833 1.00 92.38 87 GLU A O 1
ATOM 691 N N . ARG A 1 88 ? -30.910 -7.181 37.107 1.00 86.38 88 ARG A N 1
ATOM 692 C CA . ARG A 1 88 ? -31.843 -8.318 37.160 1.00 86.38 88 ARG A CA 1
ATOM 693 C C . ARG A 1 88 ? -31.866 -8.997 38.531 1.00 86.38 88 ARG A C 1
ATOM 695 O O . ARG A 1 88 ? -32.923 -9.427 38.964 1.00 86.38 88 ARG A O 1
ATOM 702 N N . ARG A 1 89 ? -30.722 -9.101 39.217 1.00 88.19 89 ARG A N 1
ATOM 703 C CA . ARG A 1 89 ? -30.651 -9.681 40.571 1.00 88.19 89 ARG A CA 1
ATOM 704 C C . ARG A 1 89 ? -31.245 -8.787 41.659 1.00 88.19 89 ARG A C 1
ATOM 706 O O . ARG A 1 89 ? -31.573 -9.310 42.707 1.00 88.19 89 ARG A O 1
ATOM 713 N N . ARG A 1 90 ? -31.313 -7.469 41.453 1.00 87.75 90 ARG A N 1
ATOM 714 C CA . ARG A 1 90 ? -31.921 -6.526 42.410 1.00 87.75 90 ARG A CA 1
ATOM 715 C C . ARG A 1 90 ? -33.439 -6.451 42.276 1.00 87.75 90 ARG A C 1
ATOM 717 O O . ARG A 1 90 ? -34.107 -6.059 43.221 1.00 87.75 90 ARG A O 1
ATOM 724 N N . ALA A 1 91 ? -33.948 -6.757 41.086 1.00 80.25 91 ALA A N 1
ATOM 725 C CA . ALA A 1 91 ? -35.372 -6.765 40.774 1.00 80.25 91 ALA A CA 1
ATOM 726 C C . ALA A 1 91 ? -36.083 -8.082 41.157 1.00 80.25 91 ALA A C 1
ATOM 728 O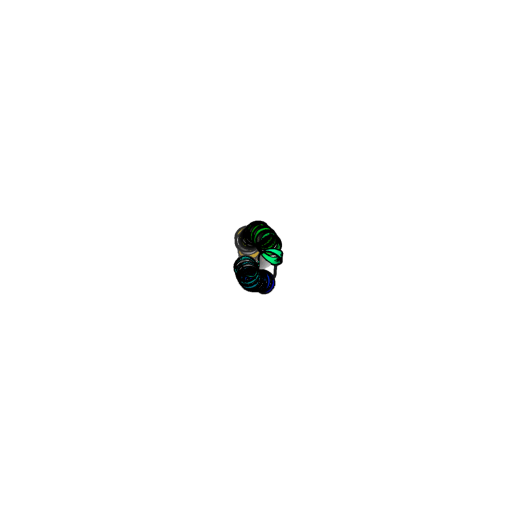 O . ALA A 1 91 ? -37.289 -8.192 40.945 1.00 80.25 91 ALA A O 1
ATOM 729 N N . VAL A 1 92 ? -35.341 -9.066 41.678 1.00 60.78 92 VAL A N 1
ATOM 730 C CA . VAL A 1 92 ? -35.821 -10.344 42.235 1.00 60.78 92 VAL A CA 1
ATOM 731 C C . VAL A 1 92 ? -35.621 -10.306 43.741 1.00 60.78 92 VAL A C 1
ATOM 733 O O . VAL A 1 92 ? -36.538 -10.756 44.457 1.00 60.78 92 VAL A O 1
#

Secondary structure (DSSP, 8-state):
--HHHHHHHHHHHHHHHHHHHHHHHS-HHHHHHHHHHHHHHHHHHHHHHHHHHHHHHHIIIIIHHHHHHHHHHHHHHHHHHHHHHHHHHH--

Sequence (92 aa):
MPRNTITSIAAFLETLQKLADIAHCGHSGLKELGISMTRLCLRERGFETRLRAFNSHLSDGLAVPLADRVIEWKRSTSQLDREFTKERRRAV

InterPro domains:
  IPR013606 IMD/I-BAR domain [PF08397] (6-91)
  IPR027267 AH/BAR domain superfamily [G3DSA:1.20.1270.60] (2-92)
  IPR027267 AH/BAR domain superfamily [SSF103657] (4-91)
  IPR030127 I-BAR domain containing protein MTSS1/MTSS2 [PTHR15708] (3-87)

pLDDT: mean 93.51, std 6.95, range [60.78, 98.38]

Radius of gyration: 27.13 Å; chains: 1; bounding box: 60×16×76 Å

Organism: NCBI:txid117903

Foldseek 3Di:
DPPVVLVVLVVVLVVLLVVLVVLCPDDPVSNVVSVVSVVVSVVSVVVSVVVVVVVCCCVVVPVVVVVVVVVVVVVVVVVVVVVVVVVVVVVD